Protein AF-A0A2T5I4Y9-F1 (afdb_monomer)

Organism: NCBI:txid42354

pLDDT: mean 88.89, std 11.57, range [48.31, 97.12]

Nearest PDB structures (foldseek):
  3ggm-assembly1_B  TM=9.107E-01  e=4.158E-03  [Bacillus thuringiensis] serovar konkukian
  5lfo-assembly1_A  TM=7.059E-01  e=2.698E+00  Mus musculus
  5lae-assembly1_A  TM=7.089E-01  e=3.495E+00  Mus musculus
  5lgb-assembly1_A  TM=6.939E-01  e=5.867E+00  Mus musculus
  6mit-assembly2_H  TM=4.801E-01  e=8.653E+00  Enterobacter cloacae subsp. cloacae ATCC 13047

Secondary structure (DSSP, 8-state):
-------EEE-S--EE-S-SSS-EESEEEEETTEEEEEE-TT-

Sequence (43 aa):
MQNHKTQLILHNGQFTTLDRQNPQATAVAIAEGCFIAVGSDDC

Mean predicted aligned error: 4.66 Å

Radius of gyration: 10.79 Å; Cα contacts (8 Å, |Δi|>4): 68; chains: 1; bounding box: 24×17×28 Å

InterPro domains:
  IPR011059 Metal-dependent hydrolase, composite domain superfamily [G3DSA:2.30.40.10] (4-43)

Foldseek 3Di:
DDPQPFPDKAAQDFDADPDPVDRTFGIFTDGPNDTPDTHYPVD

Structure (mmCIF, N/CA/C/O backbone):
data_AF-A0A2T5I4Y9-F1
#
_entry.id   AF-A0A2T5I4Y9-F1
#
loop_
_atom_site.group_PDB
_atom_site.id
_atom_site.type_symbol
_atom_site.label_atom_id
_atom_site.label_alt_id
_atom_site.label_comp_id
_atom_site.label_asym_id
_atom_site.label_entity_id
_atom_site.label_seq_id
_atom_site.pdbx_PDB_ins_code
_atom_site.Cartn_x
_atom_site.Cartn_y
_atom_site.Cartn_z
_atom_site.occupancy
_atom_site.B_iso_or_equiv
_atom_site.auth_seq_id
_atom_site.auth_comp_id
_atom_site.auth_asym_id
_atom_site.auth_atom_id
_atom_site.pdbx_PDB_model_num
ATOM 1 N N . MET A 1 1 ? -13.421 -13.806 16.894 1.00 48.31 1 MET A N 1
ATOM 2 C CA . MET A 1 1 ? -13.372 -13.645 15.426 1.00 48.31 1 MET A CA 1
ATOM 3 C C . MET A 1 1 ? -13.765 -12.211 15.125 1.00 48.31 1 MET A C 1
ATOM 5 O O . MET A 1 1 ? -14.950 -11.915 15.076 1.00 48.31 1 MET A O 1
ATOM 9 N N . GLN A 1 2 ? -12.795 -11.294 15.094 1.00 61.06 2 GLN A N 1
ATOM 10 C CA . GLN A 1 2 ? -13.089 -9.891 14.808 1.00 61.06 2 GLN A CA 1
ATOM 11 C C . GLN A 1 2 ? -13.293 -9.731 13.301 1.00 61.06 2 GLN A C 1
ATOM 13 O O . GLN A 1 2 ? -12.426 -10.097 12.506 1.00 61.06 2 GLN A O 1
ATOM 18 N N . ASN A 1 3 ? -14.470 -9.240 12.926 1.00 62.97 3 ASN A N 1
ATOM 19 C CA . ASN A 1 3 ? -14.815 -8.896 11.558 1.00 62.97 3 ASN A CA 1
ATOM 20 C C . ASN A 1 3 ? -14.106 -7.579 11.217 1.00 62.97 3 ASN A C 1
ATOM 22 O O . ASN A 1 3 ? -14.683 -6.507 11.400 1.00 62.97 3 ASN A O 1
ATOM 26 N N . HIS A 1 4 ? -12.838 -7.650 10.799 1.00 67.00 4 HIS A N 1
ATOM 27 C CA . HIS A 1 4 ? -12.069 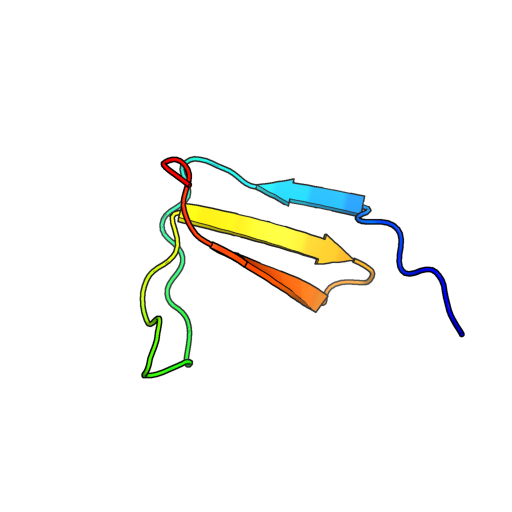-6.476 10.383 1.00 67.00 4 HIS A CA 1
ATOM 28 C C . HIS A 1 4 ? -12.610 -6.006 9.035 1.00 67.00 4 HIS A C 1
ATOM 30 O O . HIS A 1 4 ? -12.108 -6.356 7.969 1.00 67.00 4 HIS A O 1
ATOM 36 N N . LYS A 1 5 ? -13.714 -5.261 9.089 1.00 78.81 5 LYS A N 1
ATOM 37 C CA . LYS A 1 5 ? -14.302 -4.627 7.920 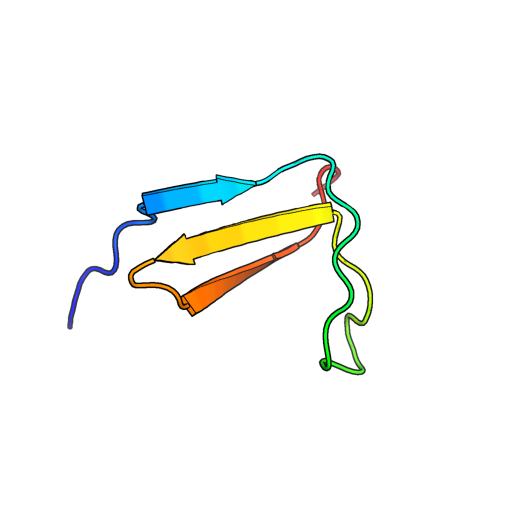1.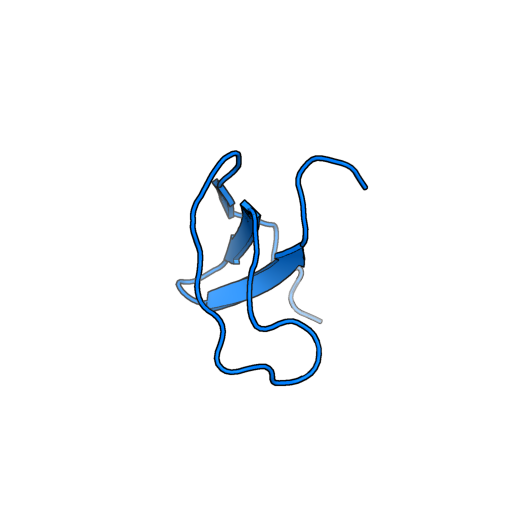00 78.81 5 LYS A CA 1
ATOM 38 C C . LYS A 1 5 ? -13.264 -3.665 7.349 1.00 78.81 5 LYS A C 1
ATOM 40 O O . LYS A 1 5 ? -12.772 -2.799 8.072 1.00 78.81 5 LYS A O 1
ATOM 45 N N . THR A 1 6 ? -12.951 -3.813 6.067 1.00 82.44 6 THR A N 1
ATOM 46 C CA . THR A 1 6 ? -12.071 -2.886 5.357 1.00 82.44 6 THR A CA 1
ATOM 47 C C . THR A 1 6 ? -12.597 -1.464 5.514 1.00 82.44 6 THR A C 1
ATOM 49 O O . THR A 1 6 ? -13.774 -1.203 5.255 1.00 82.44 6 THR A O 1
ATOM 52 N N . GLN A 1 7 ? -11.734 -0.560 5.972 1.00 91.94 7 GLN A N 1
ATOM 53 C CA . GLN A 1 7 ? -12.092 0.838 6.226 1.00 91.94 7 GLN A CA 1
ATOM 54 C C . GLN A 1 7 ? -11.675 1.736 5.063 1.00 91.94 7 GLN A C 1
ATOM 56 O O . GLN A 1 7 ? -12.345 2.723 4.777 1.00 91.94 7 GLN A O 1
ATOM 61 N N . LEU A 1 8 ? -10.589 1.373 4.378 1.00 95.31 8 LEU A N 1
ATOM 62 C CA . LEU A 1 8 ? -10.046 2.114 3.250 1.00 95.31 8 LEU A CA 1
ATOM 63 C C . LEU A 1 8 ? -9.485 1.143 2.214 1.00 95.31 8 LEU A C 1
ATOM 65 O O . LEU A 1 8 ? -8.806 0.178 2.565 1.00 95.31 8 LEU A O 1
ATOM 69 N N . ILE A 1 9 ? -9.755 1.426 0.942 1.00 95.31 9 ILE A N 1
ATOM 70 C CA . ILE A 1 9 ? -9.114 0.760 -0.187 1.00 95.31 9 ILE A CA 1
ATOM 71 C C . ILE A 1 9 ? -8.447 1.837 -1.034 1.00 95.31 9 ILE A C 1
ATOM 73 O O . ILE A 1 9 ? -9.080 2.837 -1.377 1.00 95.31 9 ILE A O 1
ATOM 77 N N . LEU A 1 10 ? -7.165 1.644 -1.329 1.00 95.88 10 LEU A N 1
ATOM 78 C CA . LEU A 1 10 ? -6.397 2.497 -2.230 1.00 95.88 10 LEU A CA 1
ATOM 79 C C . LEU A 1 10 ? -6.120 1.722 -3.518 1.00 95.88 10 LEU A C 1
ATOM 81 O O . LEU A 1 10 ? -5.740 0.557 -3.447 1.00 95.88 10 LEU A O 1
ATOM 85 N N . HIS A 1 11 ? -6.290 2.389 -4.656 1.00 96.44 11 HIS A N 1
ATOM 86 C CA . HIS A 1 11 ? -6.137 1.850 -6.012 1.00 96.44 11 HIS A CA 1
ATOM 87 C C . HIS A 1 11 ? -5.266 2.775 -6.860 1.00 96.44 11 HIS A C 1
ATOM 89 O O . HIS A 1 11 ? -5.143 3.960 -6.530 1.00 96.44 11 HIS A O 1
ATOM 95 N N . ASN A 1 12 ? -4.709 2.260 -7.961 1.00 95.94 12 ASN A N 1
ATOM 96 C CA . ASN A 1 12 ? -3.785 2.988 -8.842 1.00 95.94 12 ASN A CA 1
ATOM 97 C C . ASN A 1 12 ? -2.569 3.573 -8.096 1.00 95.94 12 ASN A C 1
ATOM 99 O O . ASN A 1 12 ? -2.053 4.639 -8.444 1.00 95.94 12 ASN A O 1
ATOM 103 N N . GLY A 1 13 ? -2.148 2.913 -7.017 1.00 94.75 13 GLY A N 1
ATOM 104 C CA . GLY A 1 13 ? -1.012 3.327 -6.206 1.00 94.75 13 GLY A CA 1
ATOM 105 C C . GLY A 1 13 ? 0.314 2.775 -6.719 1.00 94.75 13 GLY A C 1
ATOM 106 O O . GLY A 1 13 ? 0.370 1.935 -7.613 1.00 94.75 13 GLY A O 1
ATOM 107 N N . GLN A 1 14 ? 1.403 3.237 -6.109 1.00 96.62 14 GLN A N 1
ATOM 108 C CA . GLN A 1 14 ? 2.743 2.697 -6.322 1.00 96.62 14 GLN A CA 1
ATOM 109 C C . GLN A 1 14 ? 3.306 2.279 -4.962 1.00 96.62 14 GLN A C 1
ATOM 111 O O . GLN A 1 14 ? 4.008 3.040 -4.295 1.00 96.62 14 GLN A O 1
ATOM 116 N N . PHE A 1 15 ? 2.907 1.091 -4.506 1.00 95.81 15 PHE A N 1
ATOM 117 C CA . PHE A 1 15 ? 3.269 0.568 -3.192 1.00 95.81 15 PHE A CA 1
ATOM 118 C C . PHE A 1 15 ? 4.448 -0.396 -3.310 1.00 95.81 15 PHE A C 1
ATOM 120 O O . PHE A 1 15 ? 4.375 -1.393 -4.023 1.00 95.8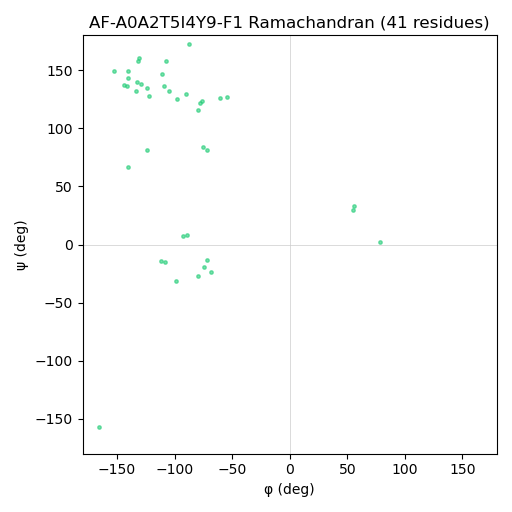1 15 PHE A O 1
ATOM 127 N N . THR A 1 16 ? 5.516 -0.130 -2.557 1.00 94.94 16 THR A N 1
ATOM 128 C CA . THR A 1 16 ? 6.581 -1.113 -2.323 1.00 94.94 16 THR A CA 1
ATOM 129 C C . THR A 1 16 ? 6.250 -1.917 -1.076 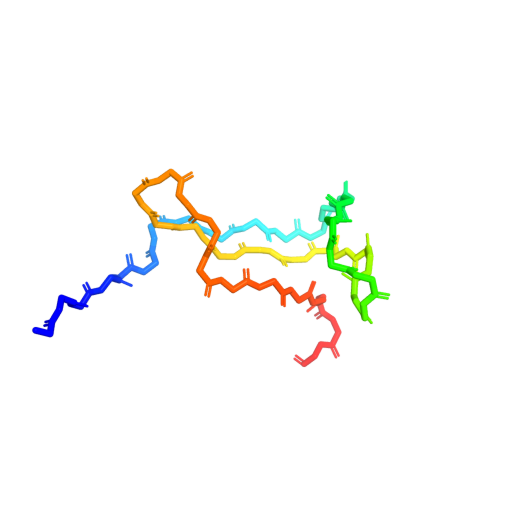1.00 94.94 16 THR A C 1
ATOM 131 O O . THR A 1 16 ? 5.962 -1.346 -0.022 1.00 94.94 16 THR A O 1
ATOM 134 N N . THR A 1 17 ? 6.313 -3.238 -1.185 1.00 90.94 17 THR A N 1
ATOM 135 C CA . THR A 1 17 ? 6.131 -4.145 -0.052 1.00 90.94 17 THR A CA 1
ATOM 136 C C . THR A 1 17 ? 7.478 -4.758 0.330 1.00 90.94 17 THR A C 1
ATOM 138 O O . THR A 1 17 ? 8.410 -4.827 -0.472 1.00 90.94 17 THR A O 1
ATOM 141 N N . LEU A 1 18 ? 7.591 -5.222 1.573 1.00 92.94 18 LEU A N 1
ATOM 142 C CA . LEU A 1 18 ? 8.724 -6.044 2.008 1.00 92.94 18 LEU A CA 1
ATOM 143 C C . LEU A 1 18 ? 8.464 -7.545 1.790 1.00 92.94 18 LEU A C 1
ATOM 145 O O . LEU A 1 18 ? 9.258 -8.376 2.231 1.00 92.94 18 LEU A O 1
ATOM 149 N N . ASP A 1 19 ? 7.367 -7.896 1.110 1.00 88.50 19 ASP A N 1
ATOM 150 C CA . ASP A 1 19 ? 7.109 -9.256 0.660 1.00 88.50 19 ASP A CA 1
ATOM 151 C C . ASP A 1 19 ? 7.909 -9.522 -0.619 1.00 88.50 19 ASP A C 1
ATOM 153 O O . ASP A 1 19 ? 7.694 -8.918 -1.667 1.00 88.50 19 ASP A O 1
ATOM 157 N N . ARG A 1 20 ? 8.849 -10.465 -0.538 1.00 90.88 20 ARG A N 1
ATOM 158 C CA . ARG A 1 20 ? 9.712 -10.826 -1.668 1.00 90.88 20 ARG A CA 1
ATOM 159 C C . ARG A 1 20 ? 8.948 -11.522 -2.792 1.00 90.88 20 ARG A C 1
ATOM 161 O O . ARG A 1 20 ? 9.433 -11.503 -3.919 1.00 90.88 20 ARG A O 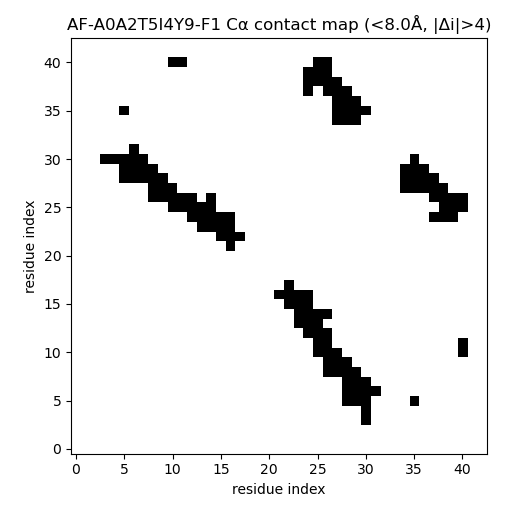1
ATOM 168 N N . GLN A 1 21 ? 7.810 -12.153 -2.501 1.00 89.38 21 GLN A N 1
ATOM 169 C CA . GLN A 1 21 ? 6.981 -12.800 -3.519 1.00 89.38 21 GLN A CA 1
ATOM 170 C C . GLN A 1 21 ? 6.127 -11.783 -4.277 1.00 89.38 21 GLN A C 1
ATOM 172 O O . GLN A 1 21 ? 5.819 -12.015 -5.443 1.00 89.38 21 GLN A O 1
ATOM 177 N N . ASN A 1 22 ? 5.789 -10.656 -3.643 1.00 84.56 22 ASN A N 1
ATOM 178 C CA . ASN A 1 22 ? 4.967 -9.615 -4.246 1.00 84.56 22 ASN A CA 1
ATOM 179 C C . ASN A 1 22 ? 5.470 -8.199 -3.886 1.00 84.56 22 ASN A C 1
ATOM 181 O O . ASN A 1 22 ? 4.808 -7.463 -3.149 1.00 84.56 22 ASN A O 1
ATOM 185 N N . PRO A 1 23 ? 6.666 -7.805 -4.372 1.00 92.94 23 PRO A N 1
ATOM 186 C CA . PRO A 1 23 ? 7.373 -6.604 -3.909 1.00 92.94 23 PRO A CA 1
ATOM 187 C C . PRO A 1 23 ? 6.736 -5.287 -4.370 1.00 92.94 23 PRO A C 1
ATOM 189 O O . PRO A 1 23 ? 7.101 -4.220 -3.876 1.00 92.94 23 PRO A O 1
ATOM 192 N N . GLN A 1 24 ? 5.814 -5.350 -5.331 1.00 94.56 24 GLN A N 1
ATOM 193 C CA . GLN A 1 24 ? 5.122 -4.205 -5.911 1.00 94.56 24 GLN A CA 1
ATOM 194 C C . GLN A 1 24 ? 3.619 -4.457 -5.879 1.00 94.56 24 GLN A C 1
ATOM 196 O O . GLN A 1 24 ? 3.169 -5.554 -6.201 1.00 94.56 24 GLN A O 1
ATOM 201 N N . ALA A 1 25 ? 2.852 -3.434 -5.523 1.00 95.56 25 ALA A N 1
ATOM 202 C CA . ALA A 1 25 ? 1.398 -3.485 -5.515 1.00 95.56 25 ALA A CA 1
ATOM 203 C C . ALA A 1 25 ? 0.810 -2.171 -6.029 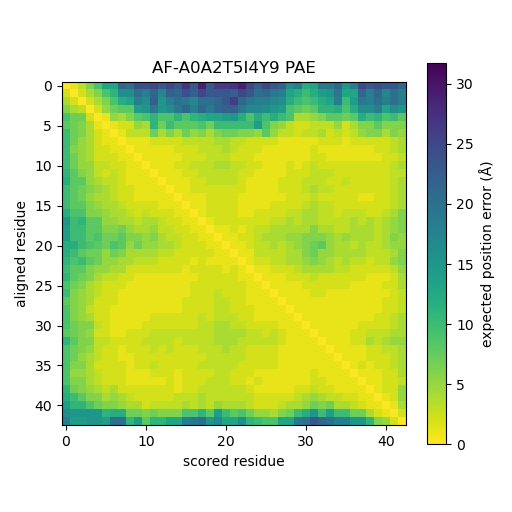1.00 95.56 25 ALA A C 1
ATOM 205 O O . ALA A 1 25 ? 1.383 -1.095 -5.826 1.00 95.56 25 ALA A O 1
ATOM 206 N N . THR A 1 26 ? -0.355 -2.266 -6.665 1.00 97.12 26 THR A N 1
ATOM 207 C CA . THR A 1 26 ? -1.111 -1.098 -7.139 1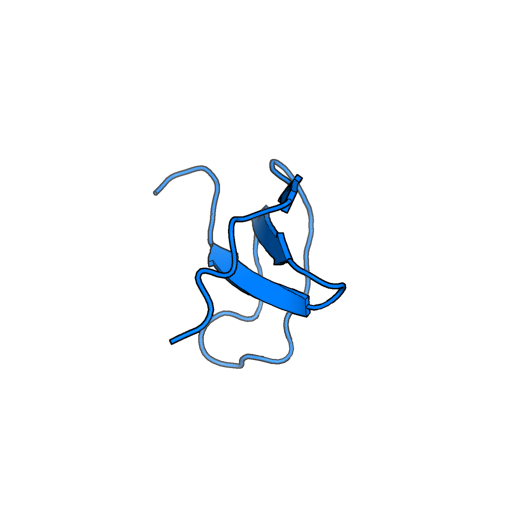.00 97.12 26 THR A CA 1
ATOM 208 C C . THR A 1 26 ? -2.419 -0.904 -6.368 1.00 97.12 26 THR A C 1
ATOM 210 O O . THR A 1 26 ? -2.954 0.205 -6.351 1.00 97.12 26 THR A O 1
ATOM 213 N N . ALA A 1 27 ? -2.859 -1.922 -5.614 1.00 96.31 27 ALA A N 1
ATOM 214 C CA . ALA A 1 27 ? -4.024 -1.858 -4.737 1.00 96.31 27 ALA A CA 1
ATOM 215 C C . ALA A 1 27 ? -3.745 -2.421 -3.328 1.00 96.31 27 ALA A C 1
ATOM 217 O O . ALA A 1 27 ? -3.080 -3.449 -3.177 1.00 96.31 27 ALA A O 1
ATOM 218 N N . VAL A 1 28 ? -4.280 -1.773 -2.284 1.00 95.38 28 VAL A N 1
ATOM 219 C CA . VAL A 1 28 ? -4.198 -2.244 -0.884 1.00 95.38 28 VAL A CA 1
ATOM 220 C C . VAL A 1 28 ? -5.501 -2.012 -0.119 1.00 95.38 28 VAL A C 1
ATOM 222 O O . VAL A 1 28 ? -6.156 -0.979 -0.269 1.00 95.38 28 VAL A O 1
ATOM 225 N N . ALA A 1 29 ? -5.848 -2.961 0.752 1.00 95.75 29 ALA A N 1
ATOM 226 C CA . ALA A 1 29 ? -6.953 -2.845 1.699 1.00 95.75 29 ALA A CA 1
ATOM 227 C C . ALA A 1 29 ? -6.416 -2.587 3.110 1.00 95.75 29 ALA A C 1
ATOM 229 O O . ALA A 1 29 ? -5.520 -3.294 3.579 1.00 95.75 29 ALA A O 1
ATOM 230 N N . ILE A 1 30 ? -6.991 -1.600 3.797 1.00 95.25 30 ILE A N 1
ATOM 231 C CA . ILE A 1 30 ? -6.528 -1.124 5.102 1.00 95.25 30 ILE A CA 1
ATOM 232 C C . ILE A 1 30 ? -7.658 -1.208 6.130 1.00 95.25 30 ILE A C 1
ATOM 234 O O . ILE A 1 30 ? -8.793 -0.779 5.886 1.00 95.25 30 ILE A O 1
ATOM 238 N N . ALA A 1 31 ? -7.325 -1.722 7.311 1.00 95.94 31 ALA A N 1
ATOM 239 C CA . ALA A 1 31 ? -8.161 -1.663 8.502 1.00 95.94 31 ALA A CA 1
ATOM 240 C C . ALA A 1 31 ? -7.278 -1.418 9.731 1.00 95.94 31 ALA A C 1
ATOM 242 O O . ALA A 1 31 ? -6.216 -2.017 9.859 1.00 95.94 31 ALA A O 1
ATOM 243 N N . GLU A 1 32 ? -7.713 -0.518 10.617 1.00 94.75 32 GLU A N 1
ATOM 244 C CA . GLU A 1 32 ? -7.042 -0.238 11.901 1.00 94.75 32 GLU A CA 1
ATOM 245 C C . GLU A 1 32 ? -5.559 0.159 11.762 1.00 94.75 32 GLU A C 1
ATOM 247 O O . GLU A 1 32 ? -4.728 -0.149 12.608 1.00 94.75 32 GLU A O 1
ATOM 252 N N . GLY A 1 33 ? -5.219 0.851 10.668 1.00 93.38 33 GLY A N 1
ATOM 253 C CA . GLY A 1 33 ? -3.843 1.260 10.365 1.00 93.38 33 GLY A CA 1
ATOM 254 C C . GLY A 1 33 ? -2.957 0.149 9.791 1.00 93.38 33 GLY A C 1
ATOM 255 O O . GLY A 1 33 ? -1.789 0.401 9.509 1.00 93.38 33 GLY A O 1
ATOM 256 N N . CYS A 1 34 ? -3.503 -1.049 9.572 1.00 92.88 34 CYS A N 1
ATOM 257 C CA . CYS A 1 34 ? -2.793 -2.210 9.045 1.00 92.88 34 CYS A CA 1
ATOM 258 C C . CYS A 1 34 ? -3.258 -2.566 7.631 1.00 92.88 34 CYS A C 1
ATOM 260 O O . CYS A 1 34 ? -4.437 -2.438 7.293 1.00 92.88 34 CYS A O 1
ATOM 262 N N . PHE A 1 35 ? -2.336 -3.076 6.814 1.00 92.75 35 PHE A N 1
ATOM 263 C CA . PHE A 1 35 ? -2.680 -3.687 5.531 1.00 92.75 35 PHE A CA 1
ATOM 264 C C . PHE A 1 35 ? -3.254 -5.079 5.794 1.00 92.75 35 PHE A C 1
ATOM 266 O O . PHE A 1 35 ? -2.606 -5.907 6.431 1.00 92.75 35 PHE A O 1
ATOM 273 N N . ILE A 1 36 ? -4.469 -5.325 5.310 1.00 94.06 36 ILE A N 1
ATOM 274 C CA . ILE A 1 36 ? -5.163 -6.614 5.451 1.00 94.06 36 ILE A CA 1
ATOM 275 C C . ILE A 1 36 ? -5.253 -7.384 4.127 1.00 94.06 36 ILE A C 1
ATOM 277 O O . ILE A 1 36 ? -5.518 -8.582 4.138 1.00 94.06 36 ILE A O 1
ATOM 281 N N . ALA A 1 37 ? -5.003 -6.713 2.998 1.00 92.81 37 ALA A N 1
ATOM 282 C CA . ALA A 1 37 ? -4.787 -7.332 1.693 1.00 92.81 37 ALA A CA 1
ATOM 283 C C . ALA A 1 37 ? -3.902 -6.434 0.818 1.00 92.81 37 ALA A C 1
ATOM 285 O O . ALA A 1 37 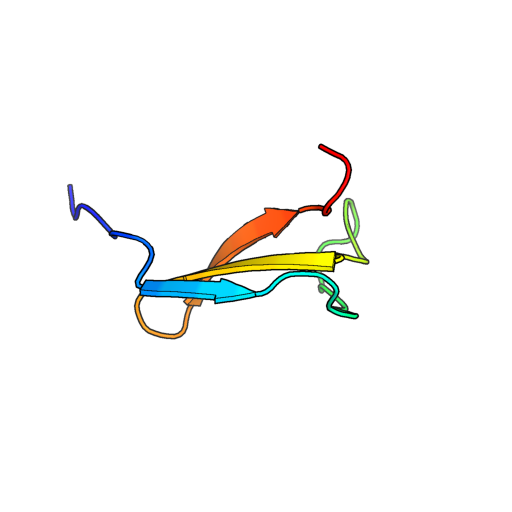? -3.950 -5.205 0.924 1.00 92.81 37 ALA A O 1
ATOM 286 N N . VAL A 1 38 ? -3.119 -7.059 -0.057 1.00 94.06 38 VAL A N 1
ATOM 287 C CA . VAL A 1 38 ? -2.200 -6.411 -0.998 1.00 94.06 38 VAL A CA 1
ATOM 288 C C . VAL A 1 38 ? -2.398 -7.059 -2.365 1.00 94.06 38 VAL A C 1
ATOM 290 O O . VAL A 1 38 ? -2.444 -8.286 -2.447 1.00 94.06 38 VAL A O 1
ATOM 293 N N . GLY A 1 39 ? -2.535 -6.259 -3.423 1.00 93.19 39 GLY A N 1
ATOM 294 C CA . GLY A 1 39 ? -2.829 -6.765 -4.761 1.00 93.19 39 GLY A CA 1
ATOM 295 C C . GLY A 1 39 ? -2.616 -5.749 -5.884 1.00 93.19 39 GLY A C 1
ATOM 296 O O . GLY A 1 39 ? -1.851 -4.787 -5.761 1.00 93.19 39 GLY A O 1
ATOM 297 N N . SER A 1 40 ? -3.299 -5.991 -6.999 1.00 94.00 40 SER A N 1
ATOM 298 C CA . SER A 1 40 ? -3.166 -5.239 -8.249 1.00 94.00 40 SER A CA 1
ATOM 299 C C . SER A 1 40 ? -4.544 -4.840 -8.786 1.00 94.00 40 SER A C 1
ATOM 301 O O . SER A 1 40 ? -5.540 -5.469 -8.437 1.00 94.00 40 SER A O 1
ATOM 303 N N . ASP A 1 41 ? -4.606 -3.806 -9.626 1.00 90.12 41 ASP A N 1
ATOM 304 C CA . ASP A 1 41 ? -5.870 -3.303 -10.197 1.00 90.12 41 ASP A CA 1
ATOM 305 C C . ASP A 1 41 ? -6.448 -4.213 -11.302 1.00 90.12 41 ASP A C 1
ATOM 307 O O . ASP A 1 41 ? -7.639 -4.142 -11.587 1.00 90.12 41 ASP A O 1
ATOM 311 N N . ASP A 1 42 ? -5.626 -5.085 -11.894 1.00 82.12 42 ASP A N 1
ATOM 312 C CA . ASP A 1 42 ? -5.976 -5.965 -13.026 1.00 82.12 42 ASP A CA 1
ATOM 313 C C . ASP A 1 42 ? -6.480 -7.371 -12.626 1.00 82.12 42 ASP A C 1
ATOM 315 O O . ASP A 1 42 ? -6.615 -8.244 -13.484 1.00 82.12 42 ASP A O 1
ATOM 319 N N . CYS A 1 43 ? -6.709 -7.637 -11.336 1.00 58.44 43 CYS A N 1
ATOM 320 C CA . CYS A 1 43 ? -7.068 -8.976 -10.843 1.00 58.44 43 CYS A CA 1
ATOM 321 C C . CYS A 1 43 ? -8.573 -9.277 -10.860 1.00 58.44 43 CYS A C 1
ATOM 323 O O . CYS A 1 43 ? -9.366 -8.423 -10.405 1.00 58.44 43 CYS A O 1
#

Solvent-accessible surface area (backbone atoms only — not comparable to full-atom values): 2804 Å² total; per-residue (Å²): 136,84,82,80,63,75,74,46,74,50,67,87,47,88,41,78,48,91,44,86,92,56,43,65,31,24,22,40,32,29,39,98,93,37,80,78,44,78,39,56,83,89,115